Protein AF-A0A1B8VA89-F1 (afdb_monomer)

Secondary structure (DSSP, 8-state):
--HHHHHHHHHHHTTT-HHHHHHHHHHHHHHHH--GGGTTTTT-HHHHHHHHGGGSHHHHTTS--

Sequence (65 aa):
MKLRKEIEKAIRESNGDRAIAALAICALLEDKMKLAEKGWFDDDPLLLNALKDTDQIPALLRSAA

Mean predicted aligned error: 7.6 Å

Radius of gyration: 11.97 Å; Cα contacts (8 Å, |Δi|>4): 31; chains: 1; bounding box: 27×24×28 Å

pLDDT: mean 82.0, std 17.55, range [39.44, 96.44]

Structure (mmCIF, N/CA/C/O backbone):
data_AF-A0A1B8VA89-F1
#
_entry.id   AF-A0A1B8VA89-F1
#
loop_
_atom_site.group_PDB
_atom_site.id
_atom_site.type_symbol
_atom_site.label_atom_id
_atom_site.label_alt_id
_atom_site.label_comp_id
_atom_site.label_asym_id
_atom_site.label_entity_id
_atom_site.label_seq_id
_atom_site.pdbx_PDB_ins_code
_atom_site.Cartn_x
_atom_site.Cartn_y
_atom_site.Cartn_z
_atom_site.occupancy
_atom_site.B_iso_or_equiv
_atom_site.auth_seq_id
_atom_site.auth_comp_id
_atom_site.auth_asym_id
_atom_site.auth_atom_id
_atom_site.pdbx_PDB_model_num
ATOM 1 N N . ME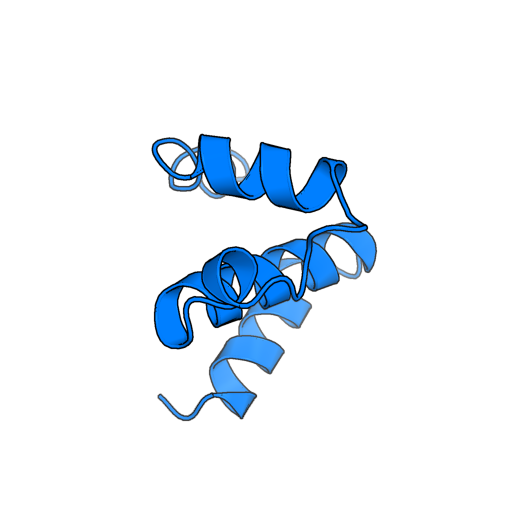T A 1 1 ? 8.630 4.977 13.390 1.00 64.12 1 MET A N 1
ATOM 2 C CA . MET A 1 1 ? 7.627 3.946 13.762 1.00 64.12 1 MET A CA 1
ATOM 3 C C . MET A 1 1 ? 8.195 2.563 13.428 1.00 64.12 1 MET A C 1
ATOM 5 O O . MET A 1 1 ? 9.187 2.501 12.719 1.00 64.12 1 MET A O 1
ATOM 9 N N . LYS A 1 2 ? 7.646 1.458 13.960 1.00 88.56 2 LYS A N 1
ATOM 10 C CA . LYS A 1 2 ? 8.036 0.093 13.532 1.00 88.56 2 LYS A CA 1
ATOM 11 C C . LYS A 1 2 ? 7.199 -0.299 12.308 1.00 88.56 2 LYS A C 1
ATOM 13 O O . LYS A 1 2 ? 5.998 -0.050 12.351 1.00 88.56 2 LYS A O 1
ATOM 18 N N . LEU A 1 3 ? 7.785 -0.967 11.307 1.00 90.38 3 LEU A N 1
ATOM 19 C CA . LEU A 1 3 ? 7.122 -1.352 10.044 1.00 90.38 3 LEU A CA 1
ATOM 20 C C . LEU A 1 3 ? 5.742 -2.004 10.249 1.00 90.38 3 LEU A C 1
ATOM 22 O O . LEU A 1 3 ? 4.768 -1.595 9.629 1.00 90.38 3 LEU A O 1
ATOM 26 N N . ARG A 1 4 ? 5.627 -2.934 11.209 1.00 95.06 4 ARG A N 1
ATOM 27 C CA . ARG A 1 4 ? 4.346 -3.566 11.576 1.00 95.06 4 ARG A CA 1
ATOM 28 C C . ARG A 1 4 ? 3.228 -2.550 11.857 1.00 95.06 4 ARG A C 1
ATOM 30 O O . ARG A 1 4 ? 2.108 -2.749 11.410 1.00 95.06 4 ARG A O 1
ATOM 37 N N . LYS A 1 5 ? 3.523 -1.461 12.580 1.00 96.44 5 LYS A N 1
ATOM 38 C CA . LYS A 1 5 ? 2.519 -0.438 12.927 1.00 96.44 5 LYS A CA 1
ATOM 39 C C . LYS A 1 5 ? 2.083 0.388 11.716 1.00 96.44 5 LYS A C 1
ATOM 41 O O . LYS A 1 5 ? 0.955 0.861 11.692 1.00 96.44 5 LYS A O 1
ATOM 46 N N . GLU A 1 6 ? 2.969 0.587 10.745 1.00 94.12 6 GLU A N 1
ATOM 47 C CA . GLU A 1 6 ? 2.652 1.319 9.513 1.00 94.12 6 GLU A CA 1
ATOM 48 C C . GLU A 1 6 ? 1.769 0.467 8.593 1.00 94.12 6 GLU A C 1
ATOM 50 O O . GLU A 1 6 ? 0.788 0.973 8.059 1.00 94.12 6 GLU A O 1
ATOM 55 N N . ILE A 1 7 ? 2.027 -0.844 8.522 1.00 94.62 7 ILE A N 1
ATOM 56 C CA . ILE A 1 7 ? 1.155 -1.804 7.828 1.00 94.62 7 ILE A CA 1
ATOM 57 C C . ILE A 1 7 ? -0.231 -1.863 8.489 1.00 94.62 7 ILE A C 1
ATOM 59 O O . ILE A 1 7 ? -1.245 -1.728 7.812 1.00 94.62 7 ILE A O 1
ATOM 63 N N . GLU A 1 8 ? -0.298 -2.005 9.818 1.00 95.75 8 GLU A N 1
ATOM 64 C CA . GLU A 1 8 ? -1.573 -2.010 10.558 1.00 95.75 8 GLU A CA 1
ATOM 65 C C . GLU A 1 8 ? -2.385 -0.727 10.338 1.00 95.75 8 GLU A C 1
ATOM 67 O O . GLU A 1 8 ? -3.615 -0.771 10.268 1.00 95.75 8 GLU A O 1
ATOM 72 N N . LYS A 1 9 ? -1.697 0.414 10.225 1.00 94.38 9 LYS A N 1
ATOM 73 C CA . LYS A 1 9 ? -2.314 1.702 9.915 1.00 94.38 9 LYS A CA 1
ATOM 74 C C . LYS A 1 9 ? -2.890 1.711 8.494 1.00 94.38 9 LYS A C 1
ATOM 76 O O . LYS A 1 9 ? -4.072 2.006 8.356 1.00 94.38 9 LYS A O 1
ATOM 81 N N . ALA A 1 10 ? -2.113 1.312 7.485 1.00 93.00 10 ALA A N 1
ATOM 82 C CA . ALA A 1 10 ? -2.564 1.256 6.091 1.00 93.00 10 ALA A CA 1
ATOM 83 C C . ALA A 1 10 ? -3.803 0.357 5.910 1.00 93.00 10 ALA A C 1
ATOM 85 O O . ALA A 1 10 ? -4.760 0.732 5.232 1.00 93.00 10 ALA A O 1
ATOM 86 N N . ILE A 1 11 ? -3.839 -0.796 6.591 1.00 93.81 11 ILE A N 1
ATOM 87 C CA . ILE A 1 11 ? -5.004 -1.697 6.578 1.00 93.81 11 ILE A CA 1
ATOM 88 C C . ILE A 1 11 ? -6.239 -1.009 7.168 1.00 93.81 11 ILE A C 1
ATOM 90 O O . ILE A 1 11 ? -7.326 -1.094 6.600 1.00 93.81 11 ILE A O 1
ATOM 94 N N . ARG A 1 12 ? -6.083 -0.324 8.308 1.00 95.44 12 ARG A N 1
ATOM 95 C CA . ARG A 1 12 ? -7.190 0.371 8.977 1.00 95.44 12 ARG A CA 1
ATOM 96 C C . ARG A 1 12 ? -7.751 1.504 8.119 1.00 95.44 12 ARG A C 1
ATOM 98 O O . ARG A 1 12 ? -8.964 1.653 8.049 1.00 95.44 12 ARG A O 1
ATOM 105 N N . GLU A 1 13 ? -6.878 2.277 7.483 1.00 93.12 13 GLU A N 1
ATOM 106 C CA . GLU A 1 13 ? -7.250 3.425 6.644 1.00 93.12 13 GLU A CA 1
ATOM 107 C C . GLU A 1 13 ? -7.940 3.010 5.339 1.00 93.12 13 GLU A C 1
ATOM 109 O O . GLU A 1 13 ? -8.656 3.805 4.741 1.00 93.12 13 GLU A O 1
ATOM 114 N N . SER A 1 14 ? -7.806 1.745 4.941 1.00 92.44 14 SER A N 1
ATOM 115 C CA . SER A 1 14 ? -8.459 1.200 3.747 1.00 92.44 14 SER A CA 1
ATOM 116 C C . SER A 1 14 ? -9.930 0.813 3.966 1.00 92.44 14 SER A C 1
ATOM 118 O O . SER A 1 14 ? -10.549 0.245 3.074 1.00 92.44 14 SER A O 1
ATOM 120 N N . ASN A 1 15 ? -10.511 1.081 5.146 1.00 90.00 15 ASN A N 1
ATOM 121 C CA . ASN A 1 15 ? -11.936 0.871 5.460 1.00 90.00 15 ASN A CA 1
ATOM 122 C C . ASN A 1 15 ? -12.482 -0.537 5.128 1.00 90.00 15 ASN A C 1
ATOM 124 O O . ASN A 1 15 ? -13.659 -0.706 4.818 1.00 90.00 15 ASN A O 1
ATOM 128 N N . GLY A 1 16 ? -11.632 -1.565 5.214 1.00 89.88 16 GLY A N 1
ATOM 129 C CA . GLY A 1 16 ? -12.001 -2.953 4.917 1.00 89.88 16 GLY A CA 1
ATOM 130 C C . GLY A 1 16 ? -11.888 -3.355 3.442 1.00 89.88 16 GLY A C 1
ATOM 131 O O . GLY A 1 16 ? -12.056 -4.540 3.139 1.00 89.88 16 GLY A O 1
ATOM 132 N N . ASP A 1 17 ? -11.544 -2.430 2.543 1.00 93.50 17 ASP A N 1
ATOM 133 C CA . ASP A 1 17 ? -11.208 -2.754 1.160 1.00 93.50 17 ASP A CA 1
ATOM 134 C C . ASP A 1 17 ? -9.823 -3.412 1.101 1.00 93.50 17 ASP A C 1
ATOM 136 O O . ASP A 1 17 ? -8.783 -2.810 1.390 1.00 93.50 17 ASP A O 1
ATOM 140 N N . ARG A 1 18 ? -9.820 -4.695 0.738 1.00 93.00 18 ARG A N 1
ATOM 141 C CA . ARG A 1 18 ? -8.608 -5.517 0.697 1.00 93.00 18 ARG A CA 1
ATOM 142 C C . ARG A 1 18 ? -7.690 -5.139 -0.460 1.00 93.00 18 ARG A C 1
ATOM 144 O O . ARG A 1 18 ? -6.477 -5.258 -0.306 1.00 93.00 18 ARG A O 1
ATOM 151 N N . ALA A 1 19 ? -8.247 -4.707 -1.590 1.00 90.44 19 ALA A N 1
ATOM 152 C CA . ALA A 1 19 ? -7.462 -4.322 -2.756 1.00 90.44 19 ALA A CA 1
ATOM 153 C C . ALA A 1 19 ? -6.728 -3.005 -2.479 1.00 90.44 19 ALA A C 1
ATOM 155 O O . ALA A 1 19 ? -5.517 -2.921 -2.682 1.00 90.44 19 ALA A O 1
ATOM 156 N N . ILE A 1 20 ? -7.430 -2.022 -1.907 1.00 88.94 20 ILE A N 1
ATOM 157 C CA . ILE A 1 20 ? -6.827 -0.745 -1.497 1.00 88.94 20 ILE A CA 1
ATOM 158 C C . ILE A 1 20 ? -5.757 -0.972 -0.420 1.00 88.94 20 ILE A C 1
ATOM 160 O O . ILE A 1 20 ? -4.657 -0.430 -0.530 1.00 88.94 20 ILE A O 1
ATOM 164 N N . ALA A 1 21 ? -6.029 -1.830 0.570 1.00 93.38 21 ALA A N 1
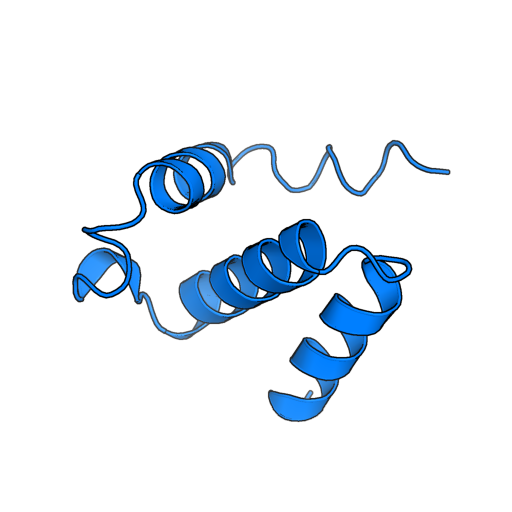ATOM 165 C CA . ALA A 1 21 ? -5.054 -2.155 1.611 1.00 93.38 21 ALA A CA 1
ATOM 166 C C . ALA A 1 21 ? -3.776 -2.783 1.042 1.00 93.38 21 ALA A C 1
ATOM 168 O O . ALA A 1 21 ? -2.677 -2.399 1.442 1.00 93.38 21 ALA A O 1
ATOM 169 N N . ALA A 1 22 ? -3.906 -3.727 0.106 1.00 93.12 22 ALA A N 1
ATOM 170 C CA . ALA A 1 22 ? -2.761 -4.368 -0.534 1.00 93.12 22 ALA A CA 1
ATOM 171 C C . ALA A 1 22 ? -1.908 -3.355 -1.315 1.00 93.12 22 ALA A C 1
ATOM 173 O O . ALA A 1 22 ? -0.693 -3.310 -1.121 1.00 93.12 22 ALA A O 1
ATOM 174 N N . LEU A 1 23 ? -2.537 -2.485 -2.114 1.00 91.81 23 LEU A N 1
ATOM 175 C CA . LEU A 1 23 ? -1.840 -1.436 -2.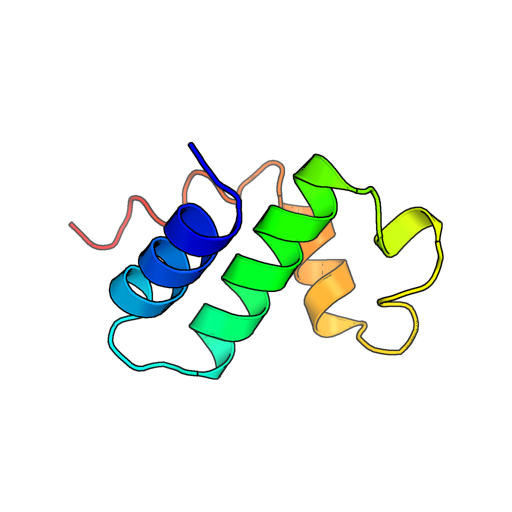865 1.00 91.81 23 LEU A CA 1
ATOM 176 C C . LEU A 1 23 ? -1.113 -0.452 -1.939 1.00 91.81 23 LEU A C 1
ATOM 178 O O . LEU A 1 23 ? 0.061 -0.152 -2.156 1.00 91.81 23 LEU A O 1
ATOM 182 N N . ALA A 1 24 ? -1.774 0.005 -0.872 1.00 91.19 24 ALA A N 1
ATOM 183 C CA . ALA A 1 24 ? -1.182 0.924 0.098 1.00 91.19 24 ALA A CA 1
ATOM 184 C C . ALA A 1 24 ? 0.035 0.310 0.813 1.00 91.19 24 ALA A C 1
ATOM 186 O O . ALA A 1 24 ? 1.034 0.994 1.050 1.00 91.19 24 ALA A O 1
ATOM 187 N N . ILE A 1 25 ? -0.017 -0.987 1.129 1.00 93.62 25 ILE A N 1
ATOM 188 C CA . ILE A 1 25 ? 1.117 -1.713 1.712 1.00 93.62 25 ILE A CA 1
ATOM 189 C C . ILE A 1 25 ? 2.254 -1.851 0.697 1.00 93.62 25 ILE A C 1
ATOM 191 O O . ILE A 1 25 ? 3.403 -1.596 1.055 1.00 93.62 25 ILE A O 1
ATOM 195 N N . CYS A 1 26 ? 1.965 -2.218 -0.553 1.00 94.06 26 CYS A N 1
ATOM 196 C CA . CYS A 1 26 ? 2.994 -2.324 -1.586 1.00 94.06 26 CYS A CA 1
ATOM 197 C C . CYS A 1 26 ? 3.689 -0.980 -1.837 1.00 94.06 26 CYS A C 1
ATOM 199 O O . CYS A 1 26 ? 4.915 -0.943 -1.888 1.00 94.06 26 CYS A O 1
ATOM 201 N N . ALA A 1 27 ? 2.945 0.129 -1.877 1.00 90.31 27 ALA A N 1
ATOM 202 C CA . ALA A 1 27 ? 3.516 1.472 -1.988 1.00 90.31 27 ALA A CA 1
ATOM 203 C C . ALA A 1 27 ? 4.383 1.855 -0.775 1.00 90.31 27 ALA A C 1
ATOM 205 O O . ALA A 1 27 ? 5.488 2.374 -0.938 1.00 90.31 27 ALA A O 1
ATOM 206 N N . LEU A 1 28 ? 3.933 1.542 0.446 1.00 92.62 28 LEU A N 1
ATOM 207 C CA . LEU A 1 28 ? 4.722 1.748 1.668 1.00 92.62 28 LEU A CA 1
ATOM 208 C C . LEU A 1 28 ? 6.049 0.972 1.633 1.00 92.62 28 LEU A C 1
ATOM 210 O O . LEU A 1 28 ? 7.081 1.473 2.087 1.00 92.62 28 LEU A O 1
ATOM 214 N N . LEU A 1 29 ? 6.016 -0.275 1.161 1.00 93.25 29 LEU A N 1
ATOM 215 C CA . LEU A 1 29 ? 7.200 -1.126 1.076 1.00 93.25 29 LEU A CA 1
ATOM 216 C C . LEU A 1 29 ? 8.129 -0.694 -0.059 1.00 93.25 29 LEU A C 1
ATOM 218 O O . LEU A 1 29 ? 9.346 -0.731 0.124 1.00 93.25 29 LEU A O 1
ATOM 222 N N . GLU A 1 30 ? 7.577 -0.236 -1.181 1.00 92.56 30 GLU A N 1
ATOM 223 C CA . GLU A 1 30 ? 8.345 0.312 -2.295 1.00 92.56 30 GLU A CA 1
ATOM 224 C C . GLU A 1 30 ? 9.206 1.495 -1.847 1.00 92.56 30 GLU A C 1
ATOM 226 O O . GLU A 1 30 ? 10.422 1.485 -2.047 1.00 92.56 30 GLU A O 1
ATOM 231 N N . ASP A 1 31 ? 8.616 2.466 -1.146 1.00 89.25 31 ASP A N 1
ATOM 232 C CA . ASP A 1 31 ? 9.336 3.648 -0.660 1.00 89.25 31 ASP A CA 1
ATOM 233 C C . ASP A 1 31 ? 10.541 3.277 0.226 1.00 89.25 31 ASP A C 1
ATOM 235 O O . ASP A 1 31 ? 11.624 3.856 0.116 1.00 89.25 31 ASP A O 1
ATOM 239 N N . LYS A 1 32 ? 10.384 2.239 1.055 1.00 90.31 32 LYS A N 1
ATOM 240 C CA . LYS A 1 32 ? 11.404 1.803 2.019 1.00 90.31 32 LYS A CA 1
ATOM 241 C C . LYS A 1 32 ? 12.457 0.864 1.445 1.00 90.31 32 LYS A C 1
ATOM 243 O O . LYS A 1 32 ? 13.573 0.832 1.963 1.00 90.31 32 LYS A O 1
ATOM 248 N N . MET A 1 33 ? 12.092 0.025 0.477 1.00 91.50 33 MET A N 1
ATOM 249 C CA . MET A 1 33 ? 12.896 -1.141 0.087 1.00 91.50 33 MET A CA 1
ATOM 250 C C . MET A 1 33 ? 13.232 -1.201 -1.402 1.00 91.50 33 MET A C 1
ATOM 252 O O . MET A 1 33 ? 14.052 -2.058 -1.758 1.00 91.50 33 MET A O 1
ATOM 256 N N . LYS A 1 34 ? 12.648 -0.324 -2.232 1.00 89.56 34 LYS A N 1
ATOM 257 C CA . LYS A 1 34 ? 12.829 -0.287 -3.693 1.00 89.56 34 LYS A CA 1
ATOM 258 C C . LYS A 1 34 ? 12.612 -1.673 -4.303 1.00 89.56 34 LYS A C 1
ATOM 260 O O . LYS A 1 34 ? 13.531 -2.312 -4.812 1.00 89.56 34 LYS A O 1
ATOM 265 N N . LEU A 1 35 ? 11.412 -2.207 -4.089 1.00 91.81 35 LEU A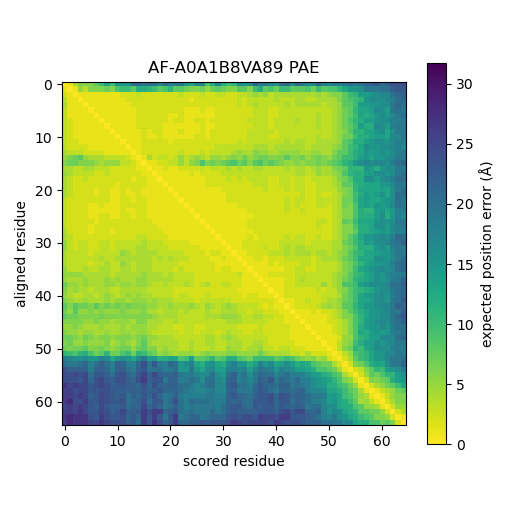 N 1
ATOM 266 C CA . LEU A 1 35 ? 11.031 -3.568 -4.462 1.00 91.81 35 LEU A CA 1
ATOM 267 C C . LEU A 1 35 ? 10.796 -3.693 -5.972 1.00 91.81 35 LEU A C 1
ATOM 269 O O . LEU A 1 35 ? 11.139 -4.728 -6.544 1.00 91.81 35 LEU A O 1
ATOM 273 N N . ALA A 1 36 ? 10.301 -2.637 -6.618 1.00 89.69 36 ALA A N 1
ATOM 274 C CA . ALA A 1 36 ? 10.115 -2.556 -8.062 1.00 89.69 36 ALA A CA 1
ATOM 275 C C . ALA A 1 36 ? 11.442 -2.740 -8.813 1.00 89.69 36 ALA A C 1
ATOM 277 O O . ALA A 1 36 ? 11.530 -3.561 -9.716 1.00 89.69 36 ALA A O 1
ATOM 278 N N . GLU A 1 37 ? 12.514 -2.070 -8.378 1.00 89.31 37 GLU A N 1
ATOM 279 C CA . GLU A 1 37 ? 13.856 -2.218 -8.975 1.00 89.31 37 GLU A CA 1
ATOM 280 C C . GLU A 1 37 ? 14.430 -3.637 -8.832 1.00 89.31 37 GLU A C 1
ATOM 282 O O . GLU A 1 37 ? 15.349 -4.028 -9.549 1.00 89.31 37 GLU A O 1
ATOM 287 N N . LYS A 1 38 ? 13.889 -4.416 -7.894 1.00 92.25 38 LYS A N 1
ATOM 288 C CA . LYS A 1 38 ? 14.267 -5.806 -7.627 1.00 92.25 38 LYS A CA 1
ATOM 289 C C . LYS A 1 38 ? 13.342 -6.816 -8.317 1.00 92.25 38 LYS A C 1
ATOM 291 O O . LYS A 1 38 ? 13.491 -8.009 -8.065 1.00 92.25 38 LYS A O 1
ATOM 296 N N . GLY A 1 39 ? 12.393 -6.354 -9.131 1.00 91.94 39 GLY A N 1
ATOM 297 C CA . GLY A 1 39 ? 11.480 -7.194 -9.908 1.00 9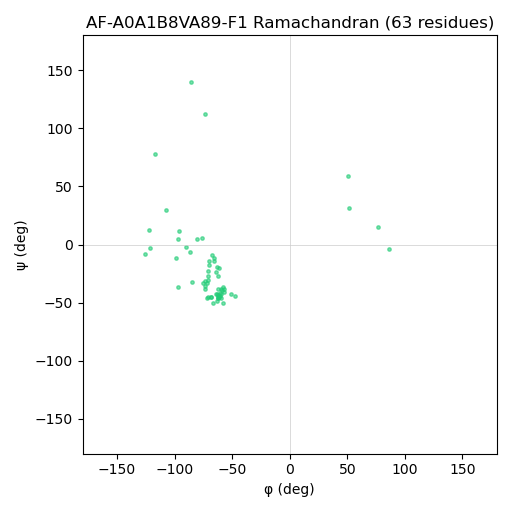1.94 39 GLY A CA 1
ATOM 298 C C . GLY A 1 39 ? 10.334 -7.827 -9.114 1.00 91.94 39 GLY A C 1
ATOM 299 O O . GLY A 1 39 ? 9.692 -8.755 -9.594 1.00 91.94 39 GLY A O 1
ATOM 300 N N . TRP A 1 40 ? 10.050 -7.361 -7.890 1.00 93.81 40 TRP A N 1
ATOM 301 C CA . TRP A 1 40 ? 8.988 -7.947 -7.050 1.00 93.81 40 TRP A CA 1
ATOM 302 C C . TRP A 1 40 ? 7.566 -7.687 -7.554 1.00 93.81 40 TRP A C 1
ATOM 304 O O . TRP A 1 40 ? 6.638 -8.314 -7.054 1.00 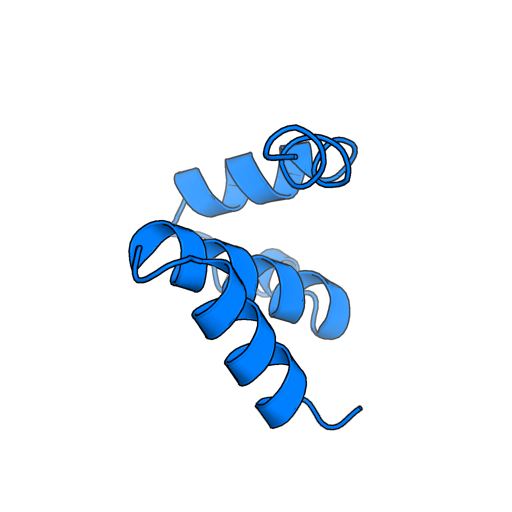93.81 40 TRP A O 1
ATOM 314 N N . PHE A 1 41 ? 7.396 -6.746 -8.483 1.00 92.06 41 PHE A N 1
ATOM 315 C CA . PHE A 1 41 ? 6.095 -6.334 -9.012 1.00 92.06 41 PHE A CA 1
ATOM 316 C C . PHE A 1 41 ? 6.007 -6.497 -10.536 1.00 92.06 41 PHE A C 1
ATOM 318 O O . PHE A 1 41 ? 5.093 -5.957 -11.151 1.00 92.06 41 PHE A O 1
ATOM 325 N N . ASP A 1 42 ? 6.959 -7.199 -11.162 1.00 91.25 42 ASP A N 1
ATOM 326 C CA . ASP A 1 42 ? 7.048 -7.318 -12.627 1.00 91.25 42 ASP A 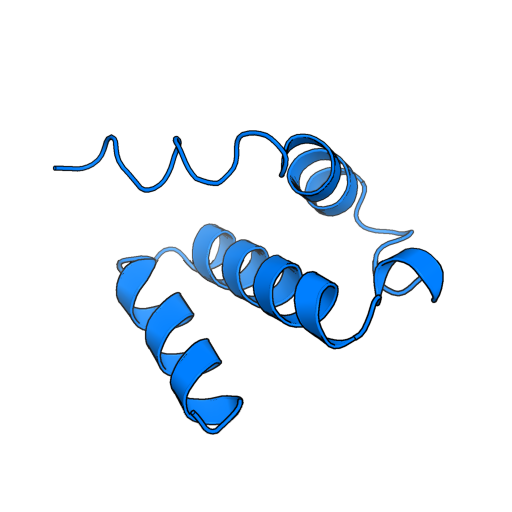CA 1
ATOM 327 C C . ASP A 1 42 ? 5.820 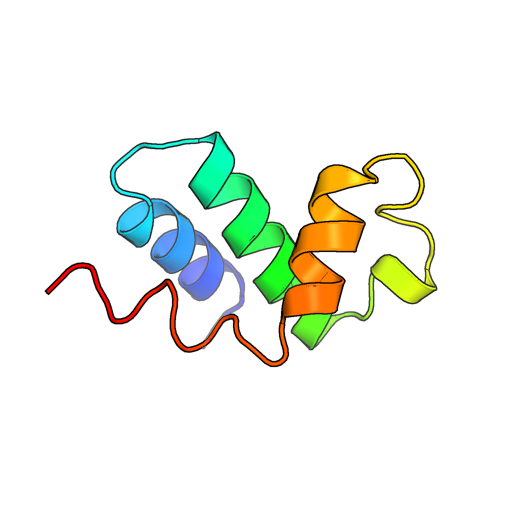-8.002 -13.246 1.00 91.25 42 ASP A C 1
ATOM 329 O O . ASP A 1 42 ? 5.463 -7.736 -14.395 1.00 91.25 42 ASP A O 1
ATOM 333 N N . ASP A 1 43 ? 5.156 -8.864 -12.478 1.00 93.06 43 ASP A N 1
ATOM 334 C CA . ASP A 1 43 ? 3.925 -9.560 -12.841 1.00 93.06 43 ASP A CA 1
ATOM 335 C C . ASP A 1 43 ? 2.644 -8.800 -12.448 1.00 93.06 43 ASP A C 1
ATOM 337 O O . ASP A 1 43 ? 1.546 -9.238 -12.798 1.00 93.06 43 ASP A O 1
ATOM 341 N N . ASP A 1 44 ? 2.765 -7.638 -11.796 1.00 89.06 44 ASP A N 1
ATOM 342 C CA . ASP A 1 44 ? 1.648 -6.780 -11.395 1.00 89.06 44 ASP A CA 1
ATOM 343 C C . ASP A 1 44 ? 1.710 -5.404 -12.094 1.00 89.06 44 ASP A C 1
ATOM 345 O O . ASP A 1 44 ? 2.098 -4.382 -11.510 1.00 89.06 44 ASP A O 1
ATOM 349 N N . PRO A 1 45 ? 1.302 -5.335 -13.377 1.00 86.44 45 PRO A N 1
ATOM 350 C CA . PRO A 1 45 ? 1.320 -4.091 -14.140 1.00 86.44 45 PRO A CA 1
ATOM 351 C C . PRO A 1 45 ? 0.367 -3.026 -13.578 1.00 86.44 45 PRO A C 1
ATOM 353 O O . PRO A 1 45 ? 0.577 -1.837 -13.823 1.00 86.44 45 PRO A O 1
ATOM 356 N N . LEU A 1 46 ? -0.673 -3.418 -12.832 1.00 84.44 46 LEU A N 1
ATOM 357 C CA . LEU A 1 46 ? -1.606 -2.476 -12.209 1.00 84.44 46 LEU A CA 1
ATOM 358 C C . LEU A 1 46 ? -0.937 -1.754 -11.042 1.00 84.44 46 LEU A C 1
ATOM 360 O O . LEU A 1 46 ? -1.003 -0.525 -10.970 1.00 84.44 46 LEU A O 1
ATOM 364 N N . LEU A 1 47 ? -0.242 -2.496 -10.180 1.00 86.69 47 LEU A N 1
ATOM 365 C CA . LEU A 1 47 ? 0.562 -1.922 -9.109 1.00 86.69 47 LEU A CA 1
ATOM 366 C C . LEU A 1 47 ? 1.694 -1.058 -9.671 1.00 86.69 47 LEU A C 1
ATOM 368 O O . LEU A 1 47 ? 1.869 0.069 -9.219 1.00 86.69 47 LEU A O 1
ATOM 372 N N . LEU A 1 48 ? 2.425 -1.530 -10.685 1.00 87.50 48 LEU A N 1
ATOM 373 C CA . LEU A 1 48 ? 3.495 -0.744 -11.308 1.00 87.50 48 LEU A CA 1
ATOM 374 C C . LEU A 1 48 ? 2.988 0.573 -11.904 1.00 87.50 48 LEU A C 1
ATOM 376 O O . LEU A 1 48 ? 3.680 1.585 -11.810 1.00 87.50 48 LEU A O 1
ATOM 380 N N . ASN A 1 49 ? 1.799 0.583 -12.508 1.00 84.88 49 ASN A N 1
ATOM 381 C CA . ASN A 1 49 ? 1.190 1.817 -13.002 1.00 84.88 49 ASN A CA 1
ATOM 382 C C . ASN A 1 49 ? 0.774 2.736 -11.848 1.00 84.88 49 ASN A C 1
ATOM 384 O O . ASN A 1 49 ? 1.129 3.912 -11.863 1.00 84.88 49 ASN A O 1
ATOM 388 N N . ALA A 1 50 ? 0.136 2.197 -10.806 1.00 81.38 50 ALA A N 1
ATOM 389 C CA . ALA A 1 50 ? -0.209 2.968 -9.614 1.00 81.38 50 ALA A CA 1
ATOM 390 C C . ALA A 1 50 ? 1.033 3.586 -8.942 1.00 81.38 50 ALA A C 1
ATOM 392 O O . ALA A 1 50 ? 0.997 4.740 -8.529 1.00 81.38 50 ALA A O 1
ATOM 393 N N . LEU A 1 51 ? 2.154 2.858 -8.890 1.00 81.19 51 LEU A N 1
ATOM 394 C CA . LEU A 1 51 ? 3.422 3.339 -8.333 1.00 81.19 51 LEU A CA 1
ATOM 395 C C . LEU A 1 51 ? 4.108 4.402 -9.208 1.00 81.19 51 LEU A C 1
ATOM 397 O O . LEU A 1 51 ? 4.835 5.245 -8.682 1.00 81.19 51 LEU A O 1
ATOM 401 N N . LYS A 1 52 ? 3.890 4.412 -10.525 1.00 77.44 52 LYS A N 1
ATOM 402 C CA . LYS A 1 52 ? 4.405 5.473 -11.412 1.00 77.44 52 LYS A CA 1
ATOM 403 C C . LYS A 1 52 ? 3.637 6.783 -11.245 1.00 77.44 52 LYS A C 1
ATOM 405 O O . LYS A 1 52 ? 4.236 7.849 -11.331 1.00 77.44 52 LYS A O 1
ATOM 410 N N . ASP A 1 53 ? 2.352 6.701 -10.910 1.00 65.56 53 ASP A N 1
ATOM 411 C CA . ASP A 1 53 ? 1.503 7.859 -10.614 1.00 65.56 53 ASP A CA 1
ATOM 412 C C . ASP A 1 53 ? 1.763 8.462 -9.211 1.00 65.56 53 ASP A C 1
ATOM 414 O O . ASP A 1 53 ? 1.079 9.397 -8.794 1.00 65.56 53 ASP A O 1
ATOM 418 N N . THR A 1 54 ? 2.773 7.982 -8.470 1.00 52.47 54 THR A N 1
ATOM 419 C CA . THR A 1 54 ? 3.095 8.397 -7.085 1.00 52.47 54 THR A CA 1
ATOM 420 C C . THR A 1 54 ? 3.598 9.835 -6.934 1.00 52.47 54 THR A C 1
ATOM 422 O O . THR A 1 54 ? 3.588 10.345 -5.815 1.00 52.47 54 THR A O 1
ATOM 425 N N . ASP A 1 55 ? 3.890 10.555 -8.022 1.00 49.88 55 ASP A N 1
ATOM 426 C CA . ASP A 1 55 ? 3.993 12.029 -7.976 1.00 49.88 55 ASP A CA 1
ATOM 427 C C . ASP A 1 55 ? 2.625 12.701 -7.666 1.00 49.88 55 ASP A C 1
ATOM 429 O O . ASP A 1 55 ? 2.557 13.878 -7.316 1.00 49.88 55 ASP A O 1
ATOM 433 N N . GLN A 1 56 ? 1.517 11.944 -7.721 1.00 45.78 56 GLN A N 1
ATOM 434 C CA . GLN A 1 56 ? 0.142 12.373 -7.415 1.00 45.78 56 GLN A CA 1
ATOM 435 C C . GLN A 1 56 ? -0.552 11.586 -6.282 1.00 45.78 56 GLN A C 1
ATOM 437 O O . GLN A 1 56 ? -1.654 11.957 -5.862 1.00 45.78 56 GLN A O 1
ATOM 442 N N . ILE A 1 57 ? 0.073 10.556 -5.697 1.00 51.69 57 ILE A N 1
ATOM 443 C CA . ILE A 1 57 ? -0.518 9.803 -4.569 1.00 51.69 57 ILE A CA 1
ATOM 444 C C . ILE A 1 57 ? -0.788 10.644 -3.295 1.00 51.69 57 ILE A C 1
ATOM 446 O O . ILE A 1 57 ? -1.692 10.273 -2.540 1.00 51.69 57 ILE A O 1
ATOM 450 N N . PRO A 1 58 ? -0.182 11.830 -3.047 1.00 48.88 58 PRO A N 1
ATOM 451 C CA . PRO A 1 58 ? -0.636 12.682 -1.946 1.00 48.88 58 PRO A CA 1
ATOM 452 C C . PRO A 1 58 ? -2.055 13.257 -2.119 1.00 48.88 58 PRO A C 1
ATOM 454 O O . PRO A 1 58 ? -2.589 13.786 -1.143 1.00 48.88 58 PRO A O 1
ATOM 457 N N . ALA A 1 59 ? -2.662 13.201 -3.314 1.00 47.50 59 ALA A N 1
ATOM 458 C CA . ALA A 1 59 ? -3.940 13.860 -3.611 1.00 47.50 59 ALA A CA 1
ATOM 459 C C . ALA A 1 59 ? -5.169 12.934 -3.509 1.00 47.50 59 A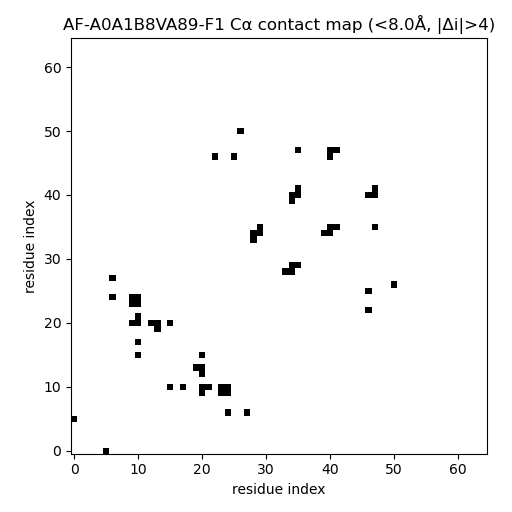LA A C 1
ATOM 461 O O . ALA A 1 59 ? -6.216 13.360 -3.014 1.00 47.50 59 ALA A O 1
ATOM 462 N N . LEU A 1 60 ? -5.046 11.661 -3.902 1.00 47.19 60 LEU A N 1
ATOM 463 C CA . LEU A 1 60 ? -6.164 10.702 -3.873 1.00 47.19 60 LEU A CA 1
ATOM 464 C C . LEU A 1 60 ? -6.560 10.277 -2.448 1.00 47.19 60 LEU A C 1
ATOM 466 O O . LEU A 1 60 ? -7.706 9.914 -2.210 1.00 47.19 60 LEU A O 1
ATOM 470 N N . LEU A 1 61 ? -5.649 10.401 -1.475 1.00 51.09 61 LEU A N 1
ATOM 471 C CA . LEU A 1 61 ? -5.940 10.189 -0.049 1.00 51.09 61 LEU A CA 1
ATOM 472 C C . LEU A 1 61 ? -6.462 11.448 0.672 1.00 51.09 61 LEU A C 1
ATOM 474 O O . LEU A 1 61 ? -6.848 11.368 1.835 1.00 51.09 61 LEU A O 1
ATOM 478 N N . ARG A 1 62 ? -6.476 12.618 0.015 1.00 49.72 62 ARG A N 1
ATOM 479 C CA . ARG A 1 62 ? -6.947 13.888 0.606 1.00 49.72 62 ARG A CA 1
ATOM 480 C C . ARG A 1 62 ? -8.376 14.267 0.221 1.00 49.72 62 ARG A C 1
ATOM 482 O O . ARG A 1 62 ? -8.927 15.174 0.829 1.00 49.72 62 ARG A O 1
ATOM 489 N N . SER A 1 63 ? -8.974 13.600 -0.763 1.00 41.34 63 SER A N 1
ATOM 490 C CA . SER A 1 63 ? -10.299 13.942 -1.307 1.00 41.34 63 SER A CA 1
ATOM 491 C C . SER A 1 63 ? -11.458 13.133 -0.701 1.00 41.34 63 SER A C 1
ATOM 493 O O . SER A 1 63 ? -12.580 13.218 -1.186 1.00 41.34 63 SER A O 1
ATOM 495 N N . ALA A 1 64 ? -11.211 12.393 0.386 1.00 41.94 64 ALA A N 1
ATOM 496 C CA . ALA A 1 64 ? -12.235 11.667 1.145 1.00 41.94 64 ALA A CA 1
ATOM 497 C C . ALA A 1 64 ? -12.559 12.311 2.515 1.00 41.94 64 ALA A C 1
ATOM 499 O O . ALA A 1 64 ? -12.910 11.597 3.455 1.00 41.94 64 ALA A O 1
ATOM 500 N N . ALA A 1 65 ? -12.414 13.637 2.635 1.00 39.44 65 ALA A N 1
ATOM 501 C CA . ALA A 1 65 ? -12.833 14.427 3.799 1.00 39.44 65 ALA A CA 1
ATOM 502 C C . ALA A 1 65 ? -14.032 15.317 3.456 1.00 39.44 65 ALA A C 1
ATOM 504 O O . ALA A 1 65 ? -14.011 15.914 2.355 1.00 39.44 65 ALA A O 1
#

Solvent-accessible surface area (backbone atoms only — not comparable to full-atom values): 3976 Å² total; per-residue (Å²): 134,59,70,71,60,55,48,56,46,41,44,59,75,31,75,77,42,64,67,56,20,51,52,50,42,53,53,57,45,31,78,76,65,50,38,63,89,70,55,77,42,75,92,36,63,68,60,52,50,57,60,67,50,49,93,49,54,80,51,76,76,62,71,83,118

Foldseek 3Di:
DDLVVQLVVLCVLCVNPPVSSVLSNVLVCCVVPVVVVVVVCVVPVVSVVVNVCVVCVVPVSVPPD